Protein AF-A0A3G4ZJS2-F1 (afdb_monomer)

pLDDT: mean 77.81, std 17.17, range [38.66, 97.94]

Secondary structure (DSSP, 8-state):
----S-TTTTTT-TTTSSTTT---HHHHHHHHHHHHHHHHHHHHHHHHHHHHHHSSPTT--GGGPPPP-

Foldseek 3Di:
DDPDAQPCPPVNDPPCLDCPNDVDCRSVVVVVVVVVVVVVVVVVVVVVVCCVPPVDDPPDDPVNDDDDD

Nearest PDB structures (foldseek):
  8d4t-assembly1_N  TM=8.957E-01  e=3.056E-05  Bos taurus
  8ugh-assembly1_4A  TM=8.921E-01  e=2.192E-04  Sus scrofa
  5j7y-assembly1_BN  TM=8.441E-01  e=2.346E-04  Ovis aries

Organism: NCBI:txid150434

Radius of gyration: 20.11 Å; Cα contacts (8 Å, |Δi|>4): 20; chains: 1; bounding box: 39×22×52 Å

InterPro domains:
  IPR000883 Cytochrome c oxidase subunit I [PF00115] (5-68)
  IPR000883 Cytochrome c oxidase subunit I [PR01165] (6-18)
  IPR000883 Cytochrome c oxidase subunit I [PR01165] (38-56)
  IPR000883 Cytochrome c oxidase subunit I [PTHR10422] (2-68)
  IPR023616 Cytochrome c oxidase-like, subunit I domain [PS50855] (1-69)
  IPR036927 Cytochrome c oxidase-like, subunit I superfamily [G3DSA:1.20.210.10] (1-68)
  IPR036927 Cytochrome c oxidase-like, subunit I superfamily [SSF81442] (2-68)

Sequence (69 aa):
MVESGVGTGWTVYPPLAGAVAHAGASVDLGIFSLHLAGISSILGAVNFITTVINMHSSGMTFDRMPQFD

Solvent-accessible surface area (backbone atoms only — not comparable to full-atom values): 4450 Å² total; per-residue (Å²): 133,80,83,69,66,64,81,38,61,99,78,55,49,87,74,55,64,34,76,87,69,51,88,46,73,46,47,59,51,47,52,52,50,51,50,52,50,49,53,52,49,51,55,49,50,52,52,50,52,50,41,62,71,75,64,54,62,92,91,68,53,82,93,70,56,83,84,84,130

Structure (mmCIF, N/CA/C/O backbone):
data_AF-A0A3G4ZJS2-F1
#
_entry.id   AF-A0A3G4ZJS2-F1
#
loop_
_atom_site.group_PDB
_atom_site.id
_atom_site.type_symbol
_atom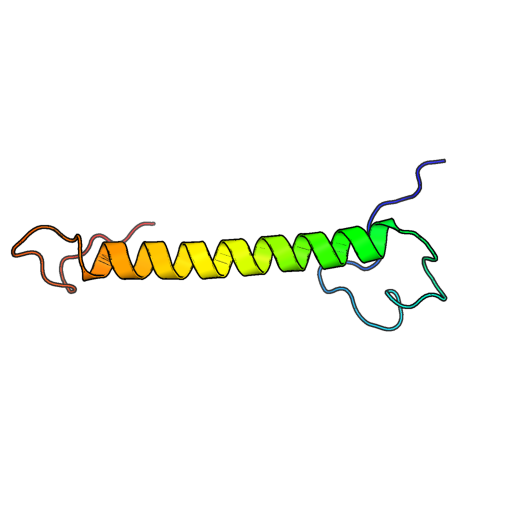_site.label_atom_id
_atom_site.label_alt_id
_atom_site.label_comp_id
_atom_site.label_asym_id
_atom_site.label_entity_id
_atom_site.label_seq_id
_atom_site.pdbx_PDB_ins_code
_atom_site.Cartn_x
_atom_site.Cartn_y
_atom_site.Cartn_z
_atom_site.occupancy
_atom_site.B_iso_or_equiv
_atom_site.auth_seq_id
_atom_site.auth_comp_id
_atom_site.auth_asym_id
_atom_site.auth_atom_id
_atom_site.pdbx_PDB_model_num
ATOM 1 N N . MET A 1 1 ? 17.862 15.210 -26.456 1.00 40.41 1 MET A N 1
ATOM 2 C CA . MET A 1 1 ? 16.844 14.194 -26.790 1.00 40.41 1 MET A CA 1
ATOM 3 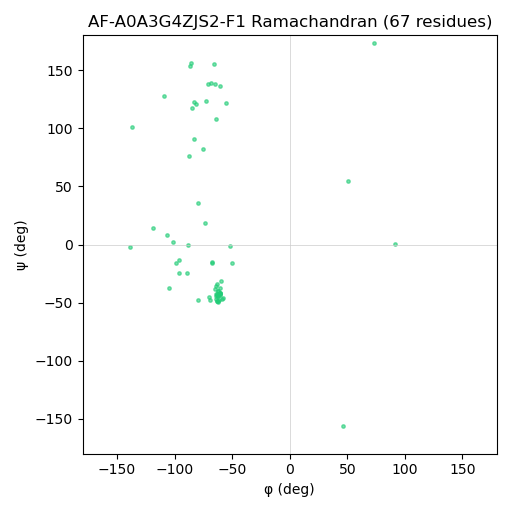C C . MET A 1 1 ? 16.575 13.452 -25.494 1.00 40.41 1 MET A C 1
ATOM 5 O O . MET A 1 1 ? 17.502 12.853 -24.974 1.00 40.41 1 MET A O 1
ATOM 9 N N . VAL A 1 2 ? 15.413 13.673 -24.876 1.00 38.66 2 VAL A N 1
ATOM 10 C CA . VAL A 1 2 ? 15.086 13.103 -23.559 1.00 38.66 2 VAL A CA 1
ATOM 11 C C . VAL A 1 2 ? 14.834 11.603 -23.756 1.00 38.66 2 VAL A C 1
ATOM 13 O O . VAL A 1 2 ? 14.021 11.245 -24.607 1.00 38.66 2 VAL A O 1
ATOM 16 N N . GLU A 1 3 ? 15.547 10.723 -23.051 1.00 48.25 3 GLU A N 1
ATOM 17 C CA . GLU A 1 3 ? 15.131 9.317 -22.968 1.00 48.25 3 GLU A CA 1
ATOM 18 C C . GLU A 1 3 ? 13.788 9.294 -22.236 1.00 48.25 3 GLU A C 1
ATOM 20 O O . GLU A 1 3 ? 13.681 9.639 -21.058 1.00 48.25 3 GLU A O 1
ATOM 25 N N . SER A 1 4 ? 12.730 9.026 -22.993 1.00 53.84 4 SER A N 1
ATOM 26 C CA . SER A 1 4 ? 11.344 9.217 -22.584 1.00 53.84 4 SER A CA 1
ATOM 27 C C . SER A 1 4 ? 10.897 8.116 -21.617 1.00 53.84 4 SER A C 1
ATOM 29 O O . SER A 1 4 ? 10.256 7.163 -22.030 1.00 53.84 4 SER A O 1
ATOM 31 N N . GLY A 1 5 ? 11.230 8.256 -20.328 1.00 60.84 5 GLY A N 1
ATOM 32 C CA . GLY A 1 5 ? 10.575 7.574 -19.199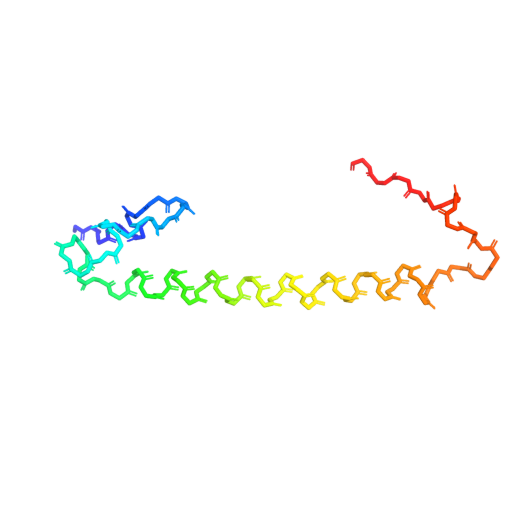 1.00 60.84 5 GLY A CA 1
ATOM 33 C C . GLY A 1 5 ? 10.321 6.061 -19.342 1.00 60.84 5 GLY A C 1
ATOM 34 O O . GLY A 1 5 ? 11.012 5.342 -20.058 1.00 60.84 5 GLY A O 1
ATOM 35 N N . VAL A 1 6 ? 9.333 5.554 -18.598 1.00 60.75 6 VAL A N 1
ATOM 36 C CA . VAL A 1 6 ? 8.810 4.185 -18.749 1.00 60.75 6 VAL A CA 1
ATOM 37 C C . VAL A 1 6 ? 7.794 4.202 -19.896 1.00 60.75 6 VAL A C 1
ATOM 39 O O . VAL A 1 6 ? 6.614 4.474 -19.691 1.00 60.75 6 VAL A O 1
ATOM 42 N N . GLY A 1 7 ? 8.249 3.952 -21.125 1.00 61.00 7 GLY A N 1
ATOM 43 C CA . GLY A 1 7 ? 7.422 3.976 -22.343 1.00 61.00 7 GLY A CA 1
ATOM 44 C C . GLY A 1 7 ? 6.454 2.793 -22.523 1.00 61.00 7 GLY A C 1
ATOM 45 O O . GLY A 1 7 ? 6.001 2.546 -23.637 1.00 61.00 7 GLY A O 1
ATOM 46 N N . THR A 1 8 ? 6.137 2.039 -21.462 1.00 61.25 8 THR A N 1
ATOM 47 C CA . THR A 1 8 ? 5.369 0.774 -21.520 1.00 61.25 8 THR A CA 1
ATOM 48 C C . THR A 1 8 ? 3.891 0.908 -21.120 1.00 61.25 8 THR A C 1
ATOM 50 O O . THR A 1 8 ? 3.160 -0.085 -21.123 1.00 61.25 8 THR A O 1
ATOM 53 N N . GLY A 1 9 ? 3.428 2.126 -20.807 1.00 69.12 9 GLY A N 1
ATOM 54 C CA . GLY A 1 9 ? 2.083 2.385 -20.272 1.00 69.12 9 GLY A CA 1
ATOM 55 C C . GLY A 1 9 ? 1.920 1.947 -18.807 1.00 69.12 9 GLY A C 1
ATOM 56 O O . GLY A 1 9 ? 2.806 1.326 -18.230 1.00 69.12 9 GLY A O 1
ATOM 57 N N . TRP A 1 10 ? 0.777 2.262 -18.180 1.00 74.81 10 TRP A N 1
ATOM 58 C CA . TRP A 1 10 ? 0.541 1.984 -16.747 1.00 74.81 10 TRP A CA 1
ATOM 59 C C . TRP A 1 10 ? 0.438 0.489 -16.397 1.00 74.81 10 TRP A C 1
ATOM 61 O O . TRP A 1 10 ? 0.548 0.122 -15.232 1.00 74.81 10 TRP A O 1
ATOM 71 N N . THR A 1 11 ? 0.236 -0.376 -17.391 1.00 74.38 11 THR A N 1
ATOM 72 C CA . THR A 1 11 ? 0.064 -1.824 -17.211 1.00 74.38 11 THR A CA 1
ATOM 73 C C . THR A 1 11 ? 1.343 -2.635 -17.415 1.00 74.38 11 THR A C 1
ATOM 75 O O . THR A 1 11 ? 1.354 -3.812 -17.073 1.00 74.38 11 THR A O 1
ATOM 78 N N . VAL A 1 12 ? 2.404 -2.040 -17.978 1.00 67.00 12 VAL A N 1
ATOM 79 C CA . VAL A 1 12 ? 3.719 -2.679 -18.183 1.00 67.00 12 VAL A CA 1
ATOM 80 C C . VAL A 1 12 ? 3.613 -4.054 -18.887 1.00 67.00 12 VAL A C 1
ATOM 82 O O . VAL A 1 12 ? 4.089 -5.072 -18.390 1.00 67.00 12 VAL A O 1
ATOM 85 N N . TYR A 1 13 ? 2.962 -4.118 -20.060 1.00 63.25 13 TYR A N 1
ATOM 86 C CA . TYR A 1 13 ? 2.750 -5.394 -20.769 1.00 63.25 13 TYR A CA 1
ATOM 87 C C . TYR A 1 13 ? 4.047 -5.982 -21.395 1.00 63.25 13 TYR A C 1
ATOM 89 O O . TYR A 1 13 ? 4.806 -5.254 -22.050 1.00 63.25 13 TYR A O 1
ATOM 97 N N . PRO A 1 14 ? 4.277 -7.310 -21.293 1.00 61.75 14 PRO A N 1
ATOM 98 C CA . PRO A 1 14 ? 5.455 -7.994 -21.840 1.00 61.75 14 PRO A CA 1
ATOM 99 C C . PRO A 1 14 ? 5.231 -8.419 -23.304 1.00 61.75 14 PRO A C 1
ATOM 101 O O . PRO A 1 14 ? 4.847 -9.551 -23.587 1.00 61.75 14 PRO A O 1
ATOM 104 N N . PRO A 1 15 ? 5.292 -7.467 -24.247 1.00 59.53 15 PRO A N 1
ATOM 105 C CA . PRO A 1 15 ? 6.346 -7.471 -25.275 1.00 59.53 15 PRO A CA 1
ATOM 106 C C . PRO A 1 15 ? 6.926 -6.068 -25.564 1.00 59.53 15 PRO A C 1
ATOM 108 O O . PRO A 1 15 ? 7.870 -5.944 -26.339 1.00 59.53 15 PRO A O 1
ATOM 111 N N . LEU A 1 16 ? 6.393 -5.022 -24.913 1.00 55.12 16 LEU A N 1
ATOM 112 C CA . LEU A 1 16 ? 6.875 -3.632 -24.967 1.00 55.12 16 LEU A CA 1
ATOM 113 C C . LEU A 1 16 ? 7.810 -3.308 -23.785 1.00 55.12 16 LEU A C 1
ATOM 115 O O . LEU A 1 16 ? 8.660 -2.432 -23.889 1.00 55.12 16 LEU A O 1
ATOM 119 N N . ALA A 1 17 ? 7.672 -4.048 -22.677 1.00 53.94 17 ALA A N 1
ATOM 120 C CA . ALA A 1 17 ? 8.566 -4.019 -21.515 1.00 53.94 17 ALA A CA 1
ATOM 121 C C . ALA A 1 17 ? 9.762 -4.992 -21.619 1.00 53.94 17 ALA A C 1
ATOM 123 O O . ALA A 1 17 ? 10.568 -5.073 -20.698 1.00 53.94 17 ALA A O 1
ATOM 124 N N . GLY A 1 18 ? 9.868 -5.755 -22.716 1.00 54.41 18 GLY A N 1
ATOM 125 C CA . GLY A 1 18 ? 11.005 -6.640 -22.991 1.00 54.41 18 GLY A CA 1
ATOM 126 C C . GLY A 1 18 ? 12.149 -5.907 -23.701 1.00 54.41 18 GLY A C 1
ATOM 127 O O . GLY A 1 18 ? 11.904 -4.959 -24.448 1.00 54.41 18 GLY A O 1
ATOM 128 N N . ALA A 1 19 ? 13.384 -6.393 -23.523 1.00 52.47 19 ALA A N 1
ATOM 129 C CA . ALA A 1 19 ? 14.667 -5.816 -23.971 1.00 52.47 19 ALA A CA 1
ATOM 130 C C . ALA A 1 19 ? 14.798 -5.424 -25.467 1.00 52.47 19 ALA A C 1
ATOM 132 O O . ALA A 1 19 ? 15.839 -4.923 -25.882 1.00 52.47 19 ALA A O 1
ATOM 133 N N . VAL A 1 20 ? 13.767 -5.649 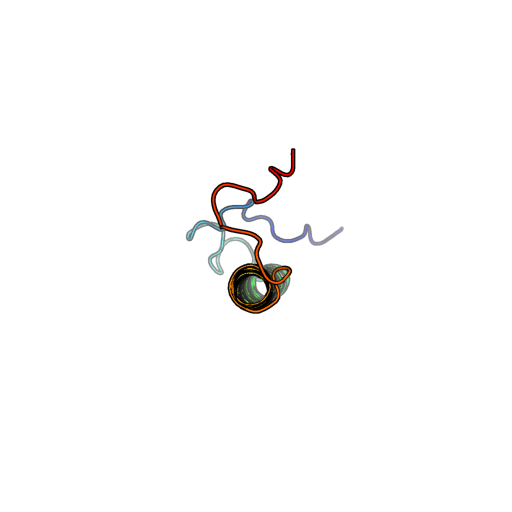-26.285 1.00 51.00 20 VAL A N 1
ATOM 134 C CA . VAL A 1 20 ? 13.721 -5.330 -27.720 1.00 51.00 20 VAL A CA 1
ATOM 135 C C . VAL A 1 20 ? 13.202 -3.906 -27.988 1.00 51.00 20 VAL A C 1
ATOM 137 O O . VAL A 1 20 ? 13.553 -3.332 -29.015 1.00 51.00 20 VAL A O 1
ATOM 140 N N . ALA A 1 21 ? 12.415 -3.304 -27.084 1.00 52.16 21 ALA A N 1
ATOM 141 C CA . ALA A 1 21 ? 11.852 -1.960 -27.287 1.00 52.16 21 ALA A CA 1
ATOM 142 C C . ALA A 1 21 ? 12.544 -0.869 -26.452 1.00 52.16 21 ALA A C 1
ATOM 144 O O . ALA A 1 21 ? 12.745 0.232 -26.961 1.00 52.16 21 ALA A O 1
ATOM 145 N N . HIS A 1 22 ? 12.942 -1.157 -25.206 1.00 52.72 22 HIS A N 1
ATOM 146 C CA . HIS A 1 22 ? 13.668 -0.237 -24.319 1.00 52.72 22 HIS A CA 1
ATOM 147 C C . HIS A 1 22 ? 14.800 -0.984 -23.595 1.00 52.72 22 HIS A C 1
ATOM 149 O O . HIS A 1 22 ? 14.569 -1.659 -22.598 1.00 52.72 22 HIS A O 1
ATOM 155 N N . ALA A 1 23 ? 16.040 -0.828 -24.069 1.00 53.03 23 ALA A N 1
ATOM 156 C CA . ALA A 1 23 ? 17.260 -1.250 -23.366 1.00 53.03 23 ALA A CA 1
ATOM 157 C C . ALA A 1 23 ? 17.667 -0.235 -22.272 1.00 53.03 23 ALA A C 1
ATOM 159 O O . ALA A 1 23 ? 18.844 0.066 -22.089 1.00 53.03 23 ALA A O 1
ATOM 160 N N . GLY A 1 24 ? 16.678 0.372 -21.613 1.00 57.94 24 GLY A N 1
ATOM 161 C CA . GLY A 1 24 ? 16.868 1.503 -20.715 1.00 57.94 24 GLY A CA 1
ATOM 162 C C . GLY A 1 24 ? 16.644 1.093 -19.269 1.00 57.94 24 GLY A C 1
ATOM 163 O O . GLY A 1 24 ? 15.571 0.596 -18.928 1.00 57.94 24 GLY A O 1
ATOM 164 N N . ALA A 1 25 ? 17.615 1.397 -18.405 1.00 63.75 25 ALA A N 1
ATOM 165 C CA . ALA A 1 25 ? 17.508 1.270 -16.948 1.00 63.75 25 ALA A CA 1
ATOM 166 C C . ALA A 1 25 ? 16.237 1.931 -16.362 1.00 63.75 25 ALA A C 1
ATOM 168 O O . ALA A 1 25 ? 15.855 1.643 -15.232 1.00 63.75 25 ALA A O 1
ATOM 169 N N . SER A 1 26 ? 15.556 2.802 -17.118 1.00 70.62 26 SER A N 1
ATOM 170 C CA . SER A 1 26 ? 14.278 3.416 -16.754 1.00 70.62 26 SER A CA 1
ATOM 171 C C . SER A 1 26 ? 13.142 2.408 -16.543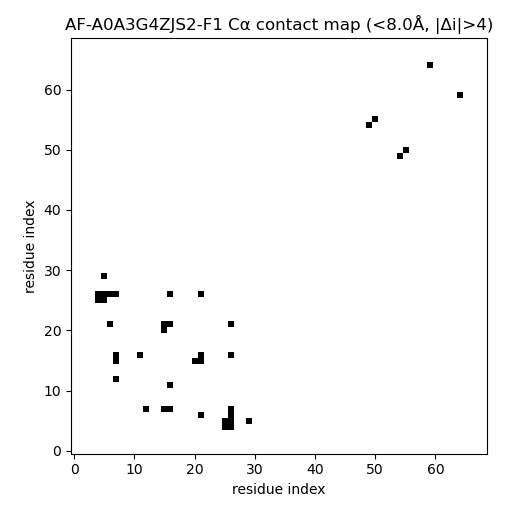 1.00 70.62 26 SER A C 1
ATOM 173 O O . SER A 1 26 ? 12.351 2.607 -15.622 1.00 70.62 26 SER A O 1
ATOM 175 N N . VAL A 1 27 ? 13.051 1.330 -17.335 1.00 71.94 27 VAL A N 1
ATOM 176 C CA . VAL A 1 27 ? 11.997 0.306 -17.174 1.00 71.94 27 VAL A CA 1
ATOM 177 C C . VAL A 1 27 ? 12.235 -0.504 -15.903 1.00 71.94 27 VAL A C 1
ATOM 179 O O . VAL A 1 27 ? 11.312 -0.664 -15.107 1.00 71.94 27 VAL A O 1
ATOM 182 N N . ASP A 1 28 ? 13.477 -0.920 -15.659 1.00 78.69 28 ASP A N 1
ATOM 183 C CA . ASP A 1 28 ? 13.858 -1.658 -14.451 1.00 78.69 28 ASP A CA 1
ATOM 184 C C . ASP A 1 28 ? 13.640 -0.817 -13.188 1.00 78.69 28 ASP A C 1
ATOM 186 O O . ASP A 1 28 ? 13.066 -1.294 -12.205 1.00 78.69 28 ASP A O 1
ATOM 190 N N . LEU A 1 29 ? 14.015 0.467 -13.225 1.00 83.12 29 LEU A N 1
ATOM 191 C CA . LEU A 1 29 ? 13.733 1.409 -12.141 1.00 83.12 29 LEU A CA 1
ATOM 192 C C . LEU A 1 29 ? 12.228 1.642 -11.960 1.00 83.12 29 LEU A C 1
ATOM 194 O O . LEU A 1 29 ? 11.771 1.765 -10.824 1.00 83.12 29 LEU A O 1
ATOM 198 N N . GLY A 1 30 ? 11.441 1.663 -13.038 1.00 81.38 30 GLY A N 1
ATOM 199 C CA . GLY A 1 30 ? 9.981 1.745 -12.977 1.00 81.38 30 GLY A CA 1
ATOM 200 C C . GLY A 1 30 ? 9.350 0.524 -12.307 1.00 81.38 30 GLY A C 1
ATOM 201 O O . GLY A 1 30 ? 8.506 0.671 -11.423 1.00 81.38 30 GLY A O 1
ATOM 202 N N . ILE A 1 31 ? 9.811 -0.677 -12.661 1.00 83.88 31 ILE A N 1
ATOM 203 C CA . ILE A 1 31 ? 9.379 -1.935 -12.043 1.00 83.88 31 ILE A CA 1
ATOM 204 C C . ILE A 1 31 ? 9.766 -1.953 -10.564 1.00 83.88 31 ILE A C 1
ATOM 206 O O . ILE A 1 31 ? 8.916 -2.229 -9.719 1.00 83.88 31 ILE A O 1
ATOM 210 N N . PHE A 1 32 ? 11.010 -1.620 -10.220 1.00 87.19 32 PHE A N 1
ATOM 211 C CA . PHE A 1 32 ? 11.447 -1.547 -8.825 1.00 87.19 32 PHE A CA 1
ATOM 212 C C . PHE A 1 32 ? 10.641 -0.515 -8.024 1.00 87.19 32 PHE A C 1
ATOM 214 O O . PHE A 1 32 ? 10.201 -0.801 -6.912 1.00 87.19 32 PHE A O 1
ATOM 221 N N . SER A 1 33 ? 10.358 0.649 -8.613 1.00 87.00 33 SER A N 1
ATOM 222 C CA . SER A 1 33 ? 9.515 1.676 -7.990 1.00 87.00 33 SER A CA 1
ATOM 223 C C . SER A 1 33 ? 8.092 1.174 -7.737 1.00 87.00 33 SER A C 1
ATOM 225 O O . SER A 1 33 ? 7.546 1.421 -6.663 1.00 87.00 33 SER A O 1
ATOM 227 N N . LEU A 1 34 ? 7.506 0.415 -8.672 1.00 89.94 34 LEU A N 1
ATOM 228 C CA . LEU A 1 34 ? 6.190 -0.207 -8.490 1.00 89.94 34 LEU A CA 1
ATOM 229 C C . LEU A 1 34 ? 6.206 -1.252 -7.364 1.00 89.94 34 LEU A C 1
ATOM 231 O O . LEU A 1 34 ? 5.264 -1.313 -6.576 1.00 89.94 34 LEU A O 1
ATOM 235 N N . HIS A 1 35 ? 7.283 -2.032 -7.238 1.00 92.25 35 HIS A N 1
ATOM 236 C CA . HIS A 1 35 ? 7.448 -2.973 -6.125 1.00 92.25 35 HIS A CA 1
ATOM 237 C C . HIS A 1 35 ? 7.534 -2.247 -4.780 1.00 92.25 35 HIS A C 1
ATOM 239 O O . HIS A 1 35 ? 6.835 -2.624 -3.841 1.00 92.25 35 HIS A O 1
ATOM 245 N N . LEU A 1 36 ? 8.345 -1.188 -4.681 1.00 94.75 36 LEU A N 1
ATOM 246 C CA . LEU A 1 36 ? 8.438 -0.378 -3.464 1.00 94.75 36 LEU A CA 1
ATOM 247 C C . LEU A 1 36 ? 7.091 0.256 -3.101 1.00 94.75 36 LEU A C 1
ATOM 249 O O . LEU A 1 36 ? 6.685 0.202 -1.939 1.00 94.75 36 LEU A O 1
ATOM 253 N N . ALA A 1 37 ? 6.373 0.800 -4.088 1.00 93.69 37 ALA A N 1
ATOM 254 C CA . ALA A 1 37 ? 5.026 1.330 -3.897 1.00 93.69 37 ALA A CA 1
ATOM 255 C C . ALA A 1 37 ? 4.051 0.243 -3.410 1.00 93.69 37 ALA A C 1
ATOM 257 O O . ALA A 1 37 ? 3.282 0.481 -2.479 1.00 93.69 37 ALA A O 1
ATOM 258 N N . GLY A 1 38 ? 4.124 -0.968 -3.972 1.00 94.69 38 GLY A N 1
ATOM 259 C CA . GLY A 1 38 ? 3.320 -2.115 -3.549 1.00 94.69 38 GLY A CA 1
ATOM 260 C C . GLY A 1 38 ? 3.601 -2.540 -2.106 1.00 94.69 38 GLY A C 1
ATOM 261 O O . GLY A 1 38 ? 2.673 -2.671 -1.310 1.00 94.69 38 GLY A O 1
ATOM 262 N N . ILE A 1 39 ? 4.875 -2.688 -1.732 1.00 97.31 39 ILE A N 1
ATOM 263 C CA . ILE A 1 39 ? 5.277 -3.047 -0.362 1.00 97.31 39 ILE A CA 1
ATOM 264 C C . ILE A 1 39 ? 4.835 -1.961 0.627 1.00 97.31 39 ILE A C 1
ATOM 266 O O . ILE A 1 39 ? 4.272 -2.276 1.676 1.00 97.31 39 ILE A O 1
ATOM 270 N N . SER A 1 40 ? 5.033 -0.686 0.286 1.00 96.56 40 SER A N 1
ATOM 271 C CA . SER A 1 40 ? 4.583 0.440 1.110 1.00 96.56 40 SER A CA 1
ATOM 272 C C . SER A 1 40 ? 3.061 0.444 1.292 1.00 96.56 40 SER A C 1
ATOM 274 O O . SER A 1 40 ? 2.589 0.622 2.414 1.00 96.56 40 SER A O 1
ATOM 276 N N . SER A 1 41 ? 2.295 0.170 0.230 1.00 95.94 41 SER A N 1
ATOM 277 C CA . SER A 1 41 ? 0.832 0.078 0.283 1.00 95.94 41 SER A CA 1
ATOM 278 C C . SER A 1 41 ? 0.355 -1.073 1.172 1.00 95.94 41 SER A C 1
ATOM 280 O O . SER A 1 41 ? -0.538 -0.871 1.990 1.00 95.94 41 SER A O 1
ATOM 282 N N . ILE A 1 42 ? 0.988 -2.250 1.091 1.00 97.31 42 ILE A N 1
ATOM 283 C CA . ILE A 1 42 ? 0.652 -3.401 1.944 1.00 97.31 42 ILE A CA 1
ATOM 284 C C . ILE A 1 42 ? 0.927 -3.083 3.417 1.00 97.31 42 ILE A C 1
ATOM 286 O O . ILE A 1 42 ? 0.060 -3.298 4.264 1.00 97.31 42 ILE A O 1
ATOM 290 N N . LEU A 1 43 ? 2.108 -2.543 3.735 1.00 97.94 43 LEU A N 1
ATOM 291 C CA . LEU A 1 43 ? 2.452 -2.165 5.110 1.00 97.94 43 LEU A CA 1
ATOM 292 C C . LEU A 1 43 ? 1.510 -1.079 5.651 1.00 97.94 43 LEU A C 1
ATOM 294 O O . LEU A 1 43 ? 1.068 -1.167 6.798 1.00 97.94 43 LEU A O 1
ATOM 298 N N . GLY A 1 44 ? 1.152 -0.096 4.821 1.00 97.31 44 GLY A N 1
ATOM 299 C CA . GLY A 1 44 ? 0.169 0.933 5.156 1.00 97.31 44 GLY A CA 1
ATOM 300 C C . GLY A 1 44 ? -1.230 0.362 5.394 1.00 97.31 44 GLY A C 1
ATOM 301 O O . GLY A 1 44 ? -1.874 0.721 6.377 1.00 97.31 44 GLY A O 1
ATOM 302 N N . ALA A 1 45 ? -1.679 -0.579 4.560 1.00 97.00 45 ALA A N 1
ATOM 303 C CA . ALA A 1 45 ? -2.969 -1.247 4.719 1.00 97.00 45 ALA A CA 1
ATOM 304 C C . ALA A 1 45 ? -3.037 -2.041 6.031 1.00 97.00 45 ALA A C 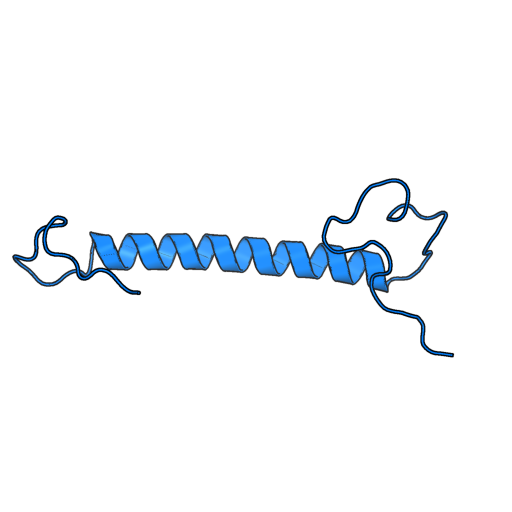1
ATOM 306 O O . ALA A 1 45 ? -4.014 -1.930 6.770 1.00 97.00 45 ALA A O 1
ATOM 307 N N . VAL A 1 46 ? -1.980 -2.788 6.368 1.00 97.81 46 VAL A N 1
ATOM 308 C CA . VAL A 1 46 ? -1.891 -3.508 7.648 1.00 97.81 46 VAL A CA 1
ATOM 309 C C . VAL A 1 46 ? -1.941 -2.529 8.821 1.00 97.81 46 VAL A C 1
ATOM 311 O O . VAL A 1 46 ? -2.736 -2.721 9.741 1.00 97.81 46 VAL A O 1
ATOM 314 N N . ASN A 1 47 ? -1.152 -1.451 8.785 1.00 95.94 47 ASN A N 1
ATOM 315 C CA . ASN A 1 47 ? -1.171 -0.429 9.832 1.00 95.94 47 ASN A CA 1
ATOM 316 C C . ASN A 1 47 ? -2.569 0.188 10.002 1.00 95.94 47 ASN A C 1
ATOM 318 O O . ASN A 1 47 ? -3.077 0.258 11.123 1.00 95.94 47 ASN A O 1
ATOM 322 N N . PHE A 1 48 ? -3.224 0.551 8.902 1.00 96.00 48 PHE A N 1
ATOM 323 C CA . PHE A 1 48 ? -4.556 1.141 8.934 1.00 96.00 48 PHE A CA 1
ATOM 324 C C . PHE A 1 48 ? -5.592 0.183 9.535 1.00 96.00 48 PHE A C 1
ATOM 326 O O . PHE A 1 48 ? -6.285 0.547 10.484 1.00 96.00 48 PHE A O 1
ATOM 333 N N . ILE A 1 49 ? -5.637 -1.071 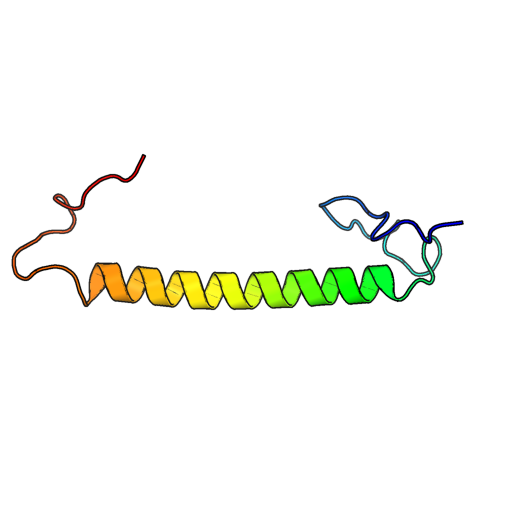9.067 1.00 95.50 49 ILE A N 1
ATOM 334 C CA . ILE A 1 49 ? -6.554 -2.098 9.590 1.00 95.50 49 ILE A CA 1
ATOM 335 C C . ILE A 1 49 ? -6.319 -2.321 11.087 1.00 95.50 49 ILE A C 1
ATOM 337 O O . ILE A 1 49 ? -7.267 -2.320 11.872 1.00 95.50 49 ILE A O 1
ATOM 341 N N . THR A 1 50 ? -5.059 -2.472 11.509 1.00 95.31 50 THR A N 1
ATOM 342 C CA . THR A 1 50 ?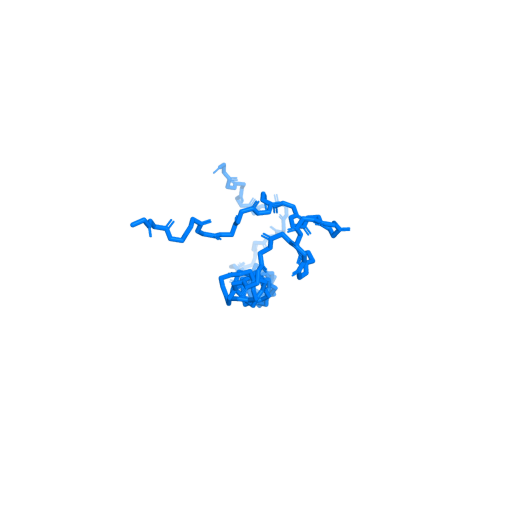 -4.738 -2.670 12.933 1.00 95.31 50 THR A CA 1
ATOM 343 C C . THR A 1 50 ? -5.124 -1.469 13.792 1.00 95.31 50 THR A C 1
ATOM 345 O O . THR A 1 50 ? -5.568 -1.666 14.918 1.00 95.31 50 THR A O 1
ATOM 348 N N . THR A 1 51 ? -5.027 -0.247 13.266 1.00 94.56 51 THR A N 1
ATOM 349 C CA . THR A 1 51 ? -5.435 0.976 13.970 1.00 94.56 51 THR A CA 1
ATOM 350 C C . THR A 1 51 ? -6.953 1.034 14.126 1.00 94.56 51 THR A C 1
ATOM 352 O O . THR A 1 51 ? -7.446 1.234 15.234 1.00 94.56 51 THR A O 1
ATOM 355 N N . VAL A 1 52 ? -7.707 0.780 13.051 1.00 92.12 52 VAL A N 1
ATOM 356 C CA . VAL A 1 52 ? -9.180 0.764 13.085 1.00 92.12 52 VAL A CA 1
ATOM 357 C C . VAL A 1 52 ? -9.700 -0.299 14.054 1.00 92.12 52 VAL A C 1
ATOM 359 O O . VAL A 1 52 ? -10.629 -0.043 14.814 1.00 92.12 52 VAL A O 1
ATOM 362 N N . ILE A 1 53 ? -9.092 -1.487 14.068 1.00 91.88 53 ILE A N 1
ATOM 363 C CA . ILE A 1 53 ? -9.557 -2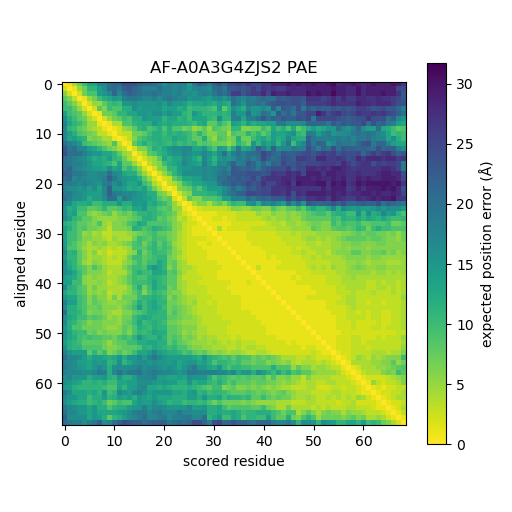.592 14.913 1.00 91.88 53 ILE A CA 1
ATOM 364 C C . ILE A 1 53 ? -9.093 -2.434 16.364 1.00 91.88 53 ILE A C 1
ATOM 366 O O . ILE A 1 53 ? -9.909 -2.572 17.269 1.00 91.88 53 ILE A O 1
ATOM 370 N N . ASN A 1 54 ? -7.814 -2.141 16.613 1.00 91.50 54 ASN A N 1
ATOM 371 C CA . ASN A 1 54 ? -7.239 -2.214 17.964 1.00 91.50 54 ASN A CA 1
ATOM 372 C C . ASN A 1 54 ? -7.147 -0.867 18.688 1.00 91.50 54 ASN A C 1
ATOM 374 O O . ASN A 1 54 ? -6.946 -0.853 19.900 1.00 91.50 54 ASN A O 1
ATOM 378 N N . MET A 1 55 ? -7.260 0.257 17.975 1.00 93.12 55 MET A N 1
ATOM 379 C CA . MET A 1 55 ? -7.102 1.602 18.545 1.00 93.12 55 MET A CA 1
ATOM 380 C C . MET A 1 55 ? -8.368 2.465 18.416 1.00 93.12 55 MET A C 1
ATOM 382 O O . MET A 1 55 ? -8.299 3.678 18.613 1.00 93.12 55 MET A O 1
ATOM 386 N N . HIS A 1 56 ? -9.530 1.874 18.104 1.00 87.38 56 HIS A N 1
ATOM 387 C CA . HIS A 1 56 ? -10.802 2.601 18.148 1.00 87.38 56 HIS A CA 1
ATOM 388 C C . HIS A 1 56 ? -11.164 3.006 19.588 1.00 87.38 56 HIS A C 1
ATOM 390 O O . HIS A 1 56 ? -10.724 2.392 20.561 1.00 87.38 56 HIS A O 1
ATOM 396 N N . SER A 1 57 ? -11.967 4.066 19.731 1.00 85.69 57 SER A N 1
ATOM 397 C CA . SER A 1 57 ? -12.389 4.552 21.050 1.00 85.69 57 SER A CA 1
ATOM 398 C C . SER A 1 57 ? -13.178 3.480 21.805 1.00 85.69 57 SER A C 1
ATOM 400 O O . SER A 1 57 ? -14.066 2.843 21.237 1.00 85.69 57 SER A O 1
ATOM 402 N N . SER A 1 58 ? -12.884 3.309 23.094 1.00 82.88 58 SER A N 1
ATOM 403 C CA . SER A 1 58 ? -13.572 2.337 23.946 1.00 82.88 58 SER A CA 1
ATOM 404 C C . SER A 1 58 ? -15.088 2.572 23.929 1.00 82.88 58 SER A C 1
ATOM 406 O O . SER A 1 58 ? -15.562 3.663 24.247 1.00 82.88 58 SER A O 1
ATOM 408 N N . GLY A 1 59 ? -15.849 1.547 23.533 1.00 83.88 59 GLY A N 1
ATOM 409 C CA . GLY A 1 59 ? -17.310 1.603 23.407 1.00 83.88 59 GLY A CA 1
ATOM 410 C C . GLY A 1 59 ? -17.842 2.000 22.023 1.00 83.88 59 GLY A C 1
ATOM 411 O O . GLY A 1 59 ? -19.060 2.040 21.844 1.00 83.88 59 GLY A O 1
ATOM 412 N N . MET A 1 60 ? -16.977 2.262 21.036 1.00 88.38 60 MET A N 1
ATOM 413 C CA . MET A 1 60 ? -17.379 2.433 19.634 1.00 88.38 60 MET A CA 1
ATOM 414 C C . MET A 1 60 ? -17.467 1.070 18.940 1.00 88.38 60 MET A C 1
ATOM 416 O O . MET A 1 60 ? -16.475 0.363 18.814 1.00 88.38 60 MET A O 1
ATOM 420 N N . THR A 1 61 ? -18.656 0.697 18.477 1.00 88.75 61 THR A N 1
ATOM 421 C CA . THR A 1 61 ? -18.867 -0.523 17.691 1.00 88.75 61 THR A CA 1
ATOM 422 C C . THR A 1 61 ? -18.596 -0.269 16.202 1.00 88.75 61 THR A C 1
ATOM 424 O O . THR A 1 61 ? -18.673 0.869 15.736 1.00 88.75 61 THR A O 1
ATOM 427 N N . PHE A 1 62 ? -18.273 -1.317 15.434 1.00 88.75 62 PHE A N 1
ATOM 428 C CA . PHE A 1 62 ? -17.929 -1.195 14.006 1.00 88.75 62 PHE A CA 1
ATOM 429 C C . PHE A 1 62 ? -19.050 -0.582 13.151 1.00 88.75 62 PHE A C 1
ATOM 431 O O . PHE A 1 62 ? -18.772 0.135 12.196 1.00 88.75 62 PHE A O 1
ATOM 438 N N . ASP A 1 63 ? -20.314 -0.800 13.518 1.00 88.88 63 ASP A N 1
ATOM 439 C CA . ASP A 1 63 ? -21.496 -0.214 12.870 1.00 88.88 63 ASP A CA 1
ATOM 440 C C . ASP A 1 63 ? -21.613 1.308 13.054 1.00 88.88 63 ASP A C 1
ATOM 442 O O . ASP A 1 63 ? -22.369 1.959 12.337 1.00 88.88 63 ASP A O 1
ATOM 446 N N . ARG A 1 64 ? -20.858 1.884 13.996 1.00 87.94 64 ARG A N 1
ATOM 447 C CA . ARG A 1 64 ? -20.859 3.321 14.308 1.00 87.94 64 ARG A CA 1
ATOM 448 C C . ARG A 1 64 ? -19.605 4.040 13.825 1.00 87.94 64 ARG A C 1
ATOM 450 O O . ARG A 1 64 ? -19.397 5.198 14.188 1.00 87.94 64 ARG A O 1
ATOM 457 N N . MET A 1 65 ? -18.757 3.369 13.049 1.00 90.75 65 MET A N 1
ATOM 458 C CA . MET A 1 65 ? -17.580 4.007 12.472 1.00 90.75 65 MET A CA 1
ATOM 459 C C . MET A 1 65 ? -17.996 5.041 11.413 1.00 90.75 65 MET A C 1
ATOM 461 O O . MET A 1 65 ? -18.921 4.785 10.639 1.00 90.75 65 MET A O 1
ATOM 465 N N . PRO A 1 66 ? -17.341 6.215 11.369 1.00 88.38 66 PRO A N 1
ATOM 466 C CA . PRO A 1 66 ? -17.648 7.238 10.379 1.00 88.38 66 PRO A CA 1
ATOM 467 C C . PRO A 1 66 ? -17.321 6.738 8.967 1.00 88.38 66 PRO A C 1
ATOM 469 O O . PRO A 1 66 ? -16.279 6.121 8.744 1.00 88.38 66 PRO A O 1
ATOM 472 N N . GLN A 1 67 ? -18.203 7.031 8.011 1.00 86.62 67 GLN A N 1
ATOM 473 C CA . GLN A 1 67 ? -17.900 6.875 6.592 1.00 86.62 67 GLN A CA 1
ATOM 474 C C . GLN A 1 67 ? -17.113 8.108 6.145 1.00 86.62 67 GLN A C 1
ATOM 476 O O . GLN A 1 67 ? -17.568 9.237 6.319 1.00 86.62 67 GLN A O 1
ATOM 481 N N . PHE A 1 68 ? -15.900 7.879 5.649 1.00 84.44 68 PHE A N 1
ATOM 482 C CA . PHE A 1 68 ? -15.115 8.904 4.973 1.00 84.44 68 PHE A CA 1
ATOM 483 C C . PHE A 1 68 ? -15.594 8.965 3.512 1.00 84.44 68 PHE A C 1
ATOM 485 O O . PHE A 1 68 ? -15.581 7.925 2.851 1.00 84.44 68 PHE A O 1
ATOM 492 N N . ASP A 1 69 ? -16.049 10.139 3.058 1.00 62.41 69 ASP A N 1
ATOM 493 C CA . ASP A 1 69 ? -16.338 10.451 1.641 1.00 62.41 69 ASP A CA 1
ATOM 494 C C . ASP A 1 69 ? -15.052 10.766 0.854 1.00 62.41 69 ASP A C 1
ATOM 496 O O . ASP A 1 69 ? -14.104 11.329 1.461 1.00 62.41 69 ASP A O 1
#

Mean predicted aligned error: 10.61 Å